Protein AF-A0A816ZTR4-F1 (afdb_monomer_lite)

pLDDT: mean 78.1, std 15.6, range [40.22, 95.81]

InterPro domains:
  IPR040361 Tapetum determinant 1 [PF24068] (7-85)
  IPR040361 Tapetum determinant 1 [PTHR33184] (6-85)

Organism: Brassica napus (NCBI:txid3708)

Radius of gyration: 15.71 Å; chains: 1; bounding box: 48×25×34 Å

Foldseek 3Di:
DDFQAADPVQKDKDKDFPPDPPCVPPDGDIDIDIDRNDDPPDPGHPPPSDDAFDWAQQAPDDDPDDDDLCAWDAPDGRTIHGNVD

Sequence (85 aa):
MIRQDCSKDNIVVFKDTTAPLLITNGFPEYTVEIFNACVQSAPACVSDCRIAEIHVSCGWFSSVMMVNPRVFRRISYGDCLVNDG

Structure (mmCIF, N/CA/C/O backbone):
data_AF-A0A816ZTR4-F1
#
_entry.id   AF-A0A816ZTR4-F1
#
loop_
_atom_site.group_PDB
_atom_site.id
_atom_site.type_symbol
_atom_site.label_atom_id
_atom_site.label_alt_id
_atom_site.label_comp_id
_atom_site.label_asym_id
_atom_site.label_entity_id
_atom_site.label_seq_id
_atom_site.pdbx_PDB_ins_code
_atom_site.Cartn_x
_atom_site.Cartn_y
_atom_site.Cartn_z
_atom_site.occupancy
_atom_site.B_iso_or_equiv
_atom_site.auth_seq_id
_atom_site.auth_comp_id
_atom_site.auth_asym_id
_atom_site.auth_atom_id
_atom_site.pdbx_PDB_model_num
ATOM 1 N N . MET A 1 1 ? -26.722 -6.642 16.994 1.00 40.22 1 MET A N 1
ATOM 2 C CA . MET A 1 1 ? -25.562 -5.766 17.264 1.00 40.22 1 MET A CA 1
ATOM 3 C C . MET A 1 1 ? -24.876 -5.530 15.933 1.00 40.22 1 MET A C 1
ATOM 5 O O . MET A 1 1 ? -24.369 -6.489 15.370 1.00 40.22 1 MET A O 1
ATOM 9 N N . ILE A 1 2 ? -24.956 -4.323 15.377 1.00 46.25 2 ILE A N 1
ATOM 10 C CA . ILE A 1 2 ? -24.271 -3.990 14.121 1.00 46.25 2 ILE A CA 1
ATOM 11 C C . ILE A 1 2 ? -22.878 -3.508 14.530 1.00 46.25 2 ILE A C 1
ATOM 13 O O . ILE A 1 2 ? -22.772 -2.487 15.206 1.00 46.25 2 ILE A O 1
ATOM 17 N N . ARG A 1 3 ? -21.827 -4.282 14.228 1.00 54.25 3 ARG A N 1
ATOM 18 C CA . ARG A 1 3 ? -20.451 -3.788 14.359 1.00 54.25 3 ARG A CA 1
ATOM 19 C C . ARG A 1 3 ? -20.259 -2.762 13.250 1.00 54.25 3 ARG A C 1
ATOM 21 O O . ARG A 1 3 ? -20.516 -3.066 12.092 1.00 54.25 3 ARG A O 1
ATOM 28 N N . GLN A 1 4 ? -19.892 -1.543 13.615 1.00 59.31 4 GLN A N 1
ATOM 29 C CA . GLN A 1 4 ? -19.478 -0.549 12.637 1.00 59.31 4 GLN A CA 1
ATOM 30 C C . GLN A 1 4 ? -18.059 -0.929 12.209 1.00 59.31 4 GLN A C 1
ATOM 32 O O . GLN A 1 4 ? -17.124 -0.802 13.003 1.00 59.31 4 GLN A O 1
ATOM 37 N N . ASP A 1 5 ? -17.947 -1.492 11.008 1.00 65.00 5 ASP A N 1
ATOM 38 C CA . ASP A 1 5 ? -16.669 -1.849 10.399 1.00 65.00 5 ASP A CA 1
ATOM 39 C C . ASP A 1 5 ? -15.875 -0.588 10.057 1.00 65.00 5 ASP A C 1
ATOM 41 O O . ASP A 1 5 ? -16.437 0.447 9.686 1.00 65.00 5 ASP A O 1
ATOM 45 N N . CYS A 1 6 ? -14.554 -0.684 10.188 1.00 71.12 6 CYS A N 1
ATOM 46 C CA . CYS A 1 6 ? -13.652 0.409 9.868 1.00 71.12 6 CYS A CA 1
ATOM 47 C C . CYS A 1 6 ? -13.756 0.805 8.387 1.00 71.12 6 CYS A C 1
ATOM 49 O O . CYS A 1 6 ? -13.666 -0.037 7.494 1.00 71.12 6 CYS A O 1
ATOM 51 N N . SER A 1 7 ? -13.929 2.107 8.129 1.00 78.00 7 SER A N 1
ATOM 52 C CA . SER A 1 7 ? -13.962 2.656 6.764 1.00 78.00 7 SER A CA 1
ATOM 53 C C . SER A 1 7 ? -12.556 2.830 6.186 1.00 78.00 7 SER A C 1
ATOM 55 O O . SER A 1 7 ? -11.606 3.121 6.920 1.00 78.00 7 SER A O 1
ATOM 57 N N . LYS A 1 8 ? -12.459 2.759 4.850 1.00 81.06 8 LYS A N 1
ATOM 58 C CA . LYS A 1 8 ? -11.256 3.094 4.067 1.00 81.06 8 LYS A CA 1
ATOM 59 C C . LYS A 1 8 ? -10.758 4.516 4.331 1.00 81.06 8 LYS A C 1
ATOM 61 O O . LYS A 1 8 ? -9.567 4.756 4.205 1.00 81.06 8 LYS A O 1
ATOM 66 N N . ASP A 1 9 ? -11.640 5.422 4.749 1.00 83.19 9 ASP A N 1
ATOM 67 C CA . ASP A 1 9 ? -11.298 6.817 5.067 1.00 83.19 9 ASP A CA 1
ATOM 68 C C . ASP A 1 9 ? -10.325 6.946 6.252 1.00 83.19 9 ASP A C 1
ATOM 70 O O . ASP A 1 9 ? -9.684 7.979 6.422 1.00 83.19 9 ASP A O 1
ATOM 74 N N . ASN A 1 10 ? -10.187 5.892 7.066 1.00 83.31 10 ASN A N 1
ATOM 75 C CA . ASN A 1 10 ? -9.209 5.836 8.153 1.00 83.31 10 ASN A CA 1
ATOM 76 C C . ASN A 1 10 ? -7.807 5.428 7.677 1.00 83.31 10 ASN A C 1
ATOM 78 O O . ASN A 1 10 ? -6.884 5.389 8.487 1.00 83.31 10 ASN A O 1
ATOM 82 N N . ILE A 1 11 ? -7.635 5.094 6.397 1.00 88.12 11 ILE A N 1
ATOM 83 C CA . ILE A 1 11 ? -6.344 4.746 5.809 1.00 88.12 11 ILE A CA 1
ATOM 84 C C . ILE A 1 11 ? -5.930 5.852 4.848 1.00 88.12 11 ILE A C 1
ATOM 86 O O . ILE A 1 11 ? -6.626 6.155 3.881 1.00 88.12 11 ILE A O 1
ATOM 90 N N . VAL A 1 12 ? -4.760 6.430 5.098 1.00 91.19 12 VAL A N 1
ATOM 91 C CA . VAL A 1 12 ? -4.178 7.463 4.243 1.00 91.19 12 VAL A CA 1
ATOM 92 C C . VAL A 1 12 ? -2.952 6.891 3.555 1.00 91.19 12 VAL A C 1
ATOM 94 O O . VAL A 1 12 ? -2.067 6.342 4.207 1.00 91.19 12 VAL A O 1
ATOM 97 N N . VAL A 1 13 ? -2.907 7.018 2.230 1.00 91.31 13 VAL A N 1
ATOM 98 C CA . VAL A 1 13 ? -1.778 6.570 1.413 1.00 91.31 13 VAL A CA 1
ATOM 99 C C . VAL A 1 13 ? -1.091 7.786 0.814 1.00 91.31 13 VAL A C 1
ATOM 101 O O . VAL A 1 13 ? -1.694 8.519 0.029 1.00 91.31 13 VAL A O 1
ATOM 104 N N . PHE A 1 14 ? 0.177 7.974 1.157 1.00 90.69 14 PHE A N 1
ATOM 105 C CA . PHE A 1 14 ? 1.041 8.967 0.537 1.00 90.69 14 PHE A CA 1
ATOM 106 C C . PHE A 1 14 ? 2.026 8.280 -0.396 1.00 90.69 14 PHE A C 1
ATOM 108 O O . PHE A 1 14 ? 2.574 7.221 -0.093 1.00 90.69 14 PHE A O 1
ATOM 115 N N . LYS A 1 15 ? 2.243 8.897 -1.553 1.00 86.19 15 LYS A N 1
ATOM 116 C CA . LYS A 1 15 ? 3.293 8.516 -2.489 1.00 86.19 15 LYS A CA 1
ATOM 117 C C . LYS A 1 15 ? 4.188 9.723 -2.655 1.00 86.19 15 LYS A C 1
ATOM 119 O O . LYS A 1 15 ? 3.767 10.698 -3.275 1.00 86.19 15 LYS A O 1
ATOM 124 N N . ASP A 1 16 ? 5.398 9.628 -2.134 1.00 81.38 16 ASP A N 1
ATOM 125 C CA . ASP A 1 16 ? 6.414 10.634 -2.376 1.00 81.38 16 ASP A CA 1
ATOM 126 C C . ASP A 1 16 ? 7.416 10.131 -3.417 1.00 81.38 16 ASP A C 1
ATOM 128 O O . ASP A 1 16 ? 7.771 8.948 -3.496 1.00 81.38 16 ASP A O 1
ATOM 132 N N . THR A 1 17 ? 7.844 11.055 -4.263 1.00 70.00 17 THR A N 1
ATOM 133 C CA . THR A 1 17 ? 9.026 10.874 -5.090 1.00 70.00 17 THR A CA 1
ATOM 134 C C . THR A 1 17 ? 10.219 11.293 -4.263 1.00 70.00 17 THR A C 1
ATOM 136 O O . THR A 1 17 ? 10.399 12.477 -3.990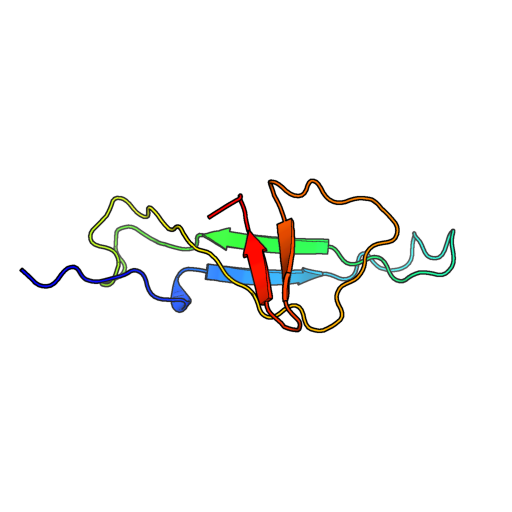 1.00 70.00 17 THR A O 1
ATOM 139 N N . THR A 1 18 ? 11.094 10.349 -3.943 1.00 60.94 18 THR A N 1
ATOM 140 C CA . THR A 1 18 ? 12.456 10.674 -3.523 1.00 60.94 18 THR A CA 1
ATOM 141 C C . THR A 1 18 ? 13.177 11.318 -4.715 1.00 60.94 18 THR A C 1
ATOM 143 O O . THR A 1 18 ? 13.786 10.648 -5.546 1.00 60.94 18 THR A O 1
ATOM 146 N N . ALA A 1 19 ? 13.011 12.632 -4.875 1.00 56.50 19 ALA A N 1
ATOM 147 C CA . ALA A 1 19 ? 13.617 13.428 -5.936 1.00 56.50 19 ALA A CA 1
ATOM 148 C C . ALA A 1 19 ? 15.163 13.403 -5.857 1.00 56.50 19 ALA A C 1
ATOM 150 O O . ALA A 1 19 ? 15.758 13.063 -4.834 1.00 56.50 19 ALA A O 1
ATOM 151 N N . PRO A 1 20 ? 15.852 13.861 -6.911 1.00 50.81 20 PRO A N 1
ATOM 152 C CA . PRO A 1 20 ? 16.428 13.083 -8.007 1.00 50.81 20 PRO A CA 1
ATOM 153 C C . PRO A 1 20 ? 17.751 12.351 -7.666 1.00 50.81 20 PRO A C 1
ATOM 155 O O . PRO A 1 20 ? 18.575 12.137 -8.553 1.00 50.81 20 PRO A O 1
ATOM 158 N N . LEU A 1 21 ? 18.009 11.982 -6.409 1.00 51.41 21 LEU A N 1
ATOM 159 C CA . LEU A 1 21 ? 19.329 11.464 -6.007 1.00 51.41 21 LEU A CA 1
ATOM 160 C C . LEU A 1 21 ? 19.613 10.001 -6.400 1.00 51.41 21 LEU A C 1
ATOM 162 O O . LEU A 1 21 ? 20.756 9.567 -6.275 1.00 51.41 21 LEU A O 1
ATOM 166 N N . LEU A 1 22 ? 18.622 9.239 -6.882 1.00 51.12 22 LEU A N 1
ATOM 167 C CA . LEU A 1 22 ? 18.735 7.777 -7.024 1.00 51.12 22 LEU A CA 1
ATOM 168 C C . LEU A 1 22 ? 18.325 7.228 -8.401 1.00 51.12 22 LEU A C 1
ATOM 170 O O . LEU A 1 22 ? 17.988 6.056 -8.534 1.00 51.12 22 LEU A O 1
ATOM 174 N N . ILE A 1 23 ? 18.514 7.999 -9.483 1.00 51.56 23 ILE A N 1
ATOM 175 C CA . ILE A 1 23 ? 18.715 7.384 -10.816 1.00 51.56 23 ILE A CA 1
ATOM 176 C C . ILE A 1 23 ? 20.140 6.798 -10.910 1.00 51.56 23 ILE A C 1
ATOM 178 O O . ILE A 1 23 ? 20.828 6.939 -11.915 1.00 51.56 23 ILE A O 1
ATOM 182 N N . THR A 1 24 ? 20.631 6.162 -9.848 1.00 52.69 24 THR A N 1
ATOM 183 C CA . THR A 1 24 ? 21.936 5.490 -9.830 1.00 52.69 24 THR A CA 1
ATOM 184 C C . THR A 1 24 ? 21.885 4.160 -10.583 1.00 52.69 24 THR A C 1
ATOM 186 O O . THR A 1 24 ? 22.898 3.741 -11.128 1.00 52.69 24 THR A O 1
ATOM 189 N N . ASN A 1 25 ? 20.696 3.548 -10.702 1.00 56.94 25 ASN A N 1
ATOM 190 C CA . ASN A 1 25 ? 20.481 2.256 -11.372 1.00 56.94 25 ASN A CA 1
ATOM 191 C C . ASN A 1 25 ? 19.402 2.276 -12.479 1.00 56.94 25 ASN A C 1
ATOM 193 O O . ASN A 1 25 ? 19.041 1.219 -12.988 1.00 56.94 25 ASN A O 1
ATOM 197 N N . GLY A 1 26 ? 18.868 3.44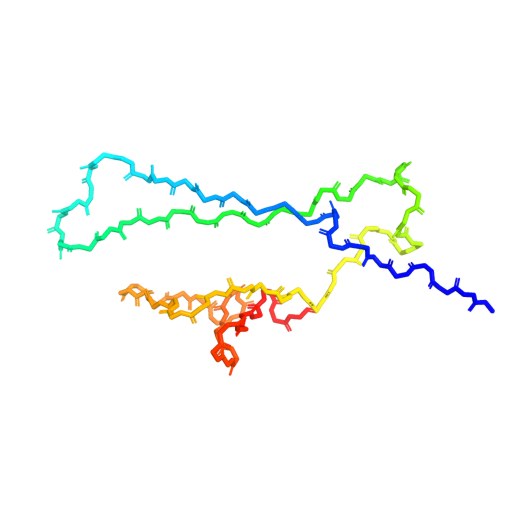8 -12.854 1.00 63.25 26 GLY A N 1
ATOM 198 C CA . GLY A 1 26 ? 17.907 3.579 -13.964 1.00 63.25 26 GLY A CA 1
ATOM 199 C C . GLY A 1 26 ? 16.435 3.272 -13.644 1.00 63.25 26 GLY A C 1
ATOM 200 O O . GLY A 1 26 ? 15.624 3.212 -14.565 1.00 63.25 26 GLY A O 1
ATOM 201 N N . PHE A 1 27 ? 16.065 3.114 -12.369 1.00 65.88 27 PHE A N 1
ATOM 202 C CA . PHE A 1 27 ? 14.678 2.887 -11.944 1.00 65.88 27 PHE A CA 1
ATOM 203 C C . PHE A 1 27 ? 14.182 4.044 -11.068 1.00 65.88 27 PHE A C 1
ATOM 205 O O . PHE A 1 27 ? 14.950 4.537 -10.243 1.00 65.88 27 PHE A O 1
ATOM 212 N N . PRO A 1 28 ? 12.924 4.492 -11.225 1.00 62.50 28 PRO A N 1
ATOM 213 C CA . PRO A 1 28 ? 12.354 5.507 -10.354 1.00 62.50 28 PRO A CA 1
ATOM 214 C C . PRO A 1 28 ? 12.127 4.927 -8.955 1.00 62.50 28 PRO A C 1
ATOM 216 O O . PRO A 1 28 ? 11.447 3.912 -8.795 1.00 62.50 28 PRO A O 1
ATOM 219 N N . GLU A 1 29 ? 12.689 5.584 -7.947 1.00 72.12 29 GLU A N 1
ATOM 220 C CA . GLU A 1 29 ? 12.446 5.256 -6.547 1.00 72.12 29 GLU A CA 1
ATOM 221 C C . GLU A 1 29 ? 11.225 6.023 -6.040 1.00 72.12 29 GLU A C 1
ATOM 223 O O . GLU A 1 29 ? 11.094 7.234 -6.243 1.00 72.12 29 GLU A O 1
ATOM 228 N N . TYR A 1 30 ? 10.306 5.291 -5.419 1.00 76.19 30 TYR A N 1
ATOM 229 C CA . TYR A 1 30 ? 9.114 5.844 -4.797 1.00 76.19 30 TYR A CA 1
ATOM 230 C C . TYR A 1 30 ? 9.050 5.355 -3.361 1.00 76.19 30 TYR A C 1
ATOM 232 O O . TYR A 1 30 ? 9.171 4.153 -3.114 1.00 76.19 30 TYR A O 1
ATOM 240 N N . THR A 1 31 ? 8.760 6.272 -2.447 1.00 81.50 31 THR A N 1
ATOM 241 C CA . THR A 1 31 ? 8.392 5.923 -1.079 1.00 81.50 31 THR A CA 1
ATOM 242 C C . THR 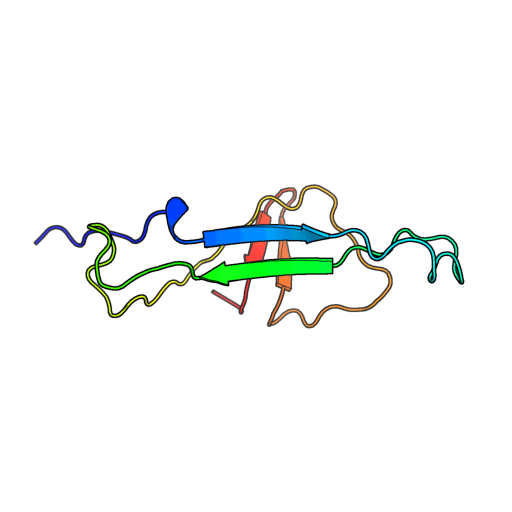A 1 31 ? 6.877 5.968 -0.985 1.00 81.50 31 THR A C 1
ATOM 244 O O . THR A 1 31 ? 6.249 6.976 -1.312 1.00 81.50 31 THR A O 1
ATOM 247 N N . VAL A 1 32 ? 6.278 4.849 -0.581 1.00 87.56 32 VAL A N 1
ATOM 248 C CA . VAL A 1 32 ? 4.845 4.769 -0.294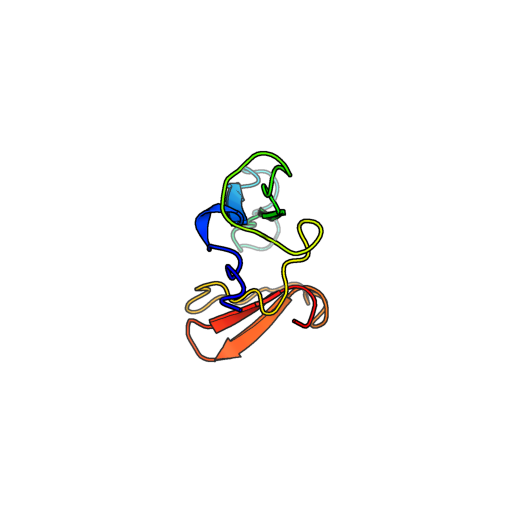 1.00 87.56 32 VAL A CA 1
ATOM 249 C C . VAL A 1 32 ? 4.680 4.595 1.201 1.00 87.56 32 VAL A C 1
ATOM 251 O O . VAL A 1 32 ? 5.210 3.647 1.779 1.00 87.56 32 VAL A O 1
ATOM 254 N N . GLU A 1 33 ? 3.923 5.495 1.809 1.00 90.44 33 GLU A N 1
ATOM 255 C CA . GLU A 1 33 ? 3.601 5.452 3.227 1.00 90.44 33 GLU A CA 1
ATOM 256 C C . GLU A 1 33 ? 2.102 5.209 3.393 1.00 90.44 33 GLU A C 1
ATOM 258 O O . GLU A 1 33 ? 1.275 5.877 2.769 1.00 90.44 33 GLU A O 1
ATOM 263 N N . ILE A 1 34 ? 1.749 4.223 4.217 1.00 91.69 34 ILE A N 1
ATOM 264 C CA . ILE A 1 34 ? 0.364 3.841 4.499 1.00 91.69 34 ILE A CA 1
ATOM 265 C C . ILE A 1 34 ? 0.137 4.055 5.991 1.00 91.69 34 ILE A C 1
ATOM 267 O O . ILE A 1 34 ? 0.716 3.349 6.817 1.00 91.69 34 ILE A O 1
ATOM 271 N N . PHE A 1 35 ? -0.701 5.029 6.336 1.00 90.06 35 PHE A N 1
ATOM 272 C CA . PHE A 1 35 ? -0.968 5.418 7.715 1.00 90.06 35 PHE A CA 1
ATOM 273 C C . PHE A 1 35 ? -2.385 5.046 8.135 1.00 90.06 35 PHE A C 1
ATOM 275 O O . PHE A 1 35 ? -3.352 5.303 7.418 1.00 90.06 35 PHE A O 1
ATOM 282 N N . ASN A 1 36 ? -2.504 4.505 9.348 1.00 87.75 36 ASN A N 1
ATOM 283 C CA . ASN A 1 36 ? -3.771 4.435 10.060 1.00 87.75 36 ASN A CA 1
ATOM 284 C C . ASN A 1 36 ? -4.051 5.808 10.693 1.00 87.75 36 ASN A C 1
ATOM 286 O O . ASN A 1 36 ? -3.439 6.173 11.695 1.00 87.75 36 ASN A O 1
ATOM 290 N N . ALA A 1 37 ? -4.958 6.564 10.082 1.00 85.56 37 ALA A N 1
ATOM 291 C CA . ALA A 1 37 ? -5.426 7.869 10.535 1.00 85.56 37 ALA A CA 1
ATOM 292 C C . ALA A 1 37 ? -6.682 7.777 11.416 1.00 85.56 37 ALA A C 1
ATOM 294 O O . ALA A 1 37 ? -7.318 8.797 11.684 1.00 85.56 37 ALA A O 1
ATOM 295 N N . CYS A 1 38 ? -7.056 6.573 11.866 1.00 81.31 38 CYS A N 1
ATOM 296 C CA . CYS A 1 38 ? -8.148 6.405 12.811 1.00 81.31 38 CYS A CA 1
ATOM 297 C C . CYS A 1 38 ? -7.879 7.239 14.066 1.00 81.31 38 CYS A C 1
ATOM 299 O O . CYS A 1 38 ? -6.929 7.010 14.817 1.00 81.31 38 CYS A O 1
ATOM 301 N N . VAL A 1 39 ? -8.754 8.213 14.291 1.00 71.44 39 VAL A N 1
ATOM 302 C CA . VAL A 1 39 ? -8.837 8.956 15.540 1.00 71.44 39 VAL A CA 1
ATOM 303 C C . VAL A 1 39 ? -9.989 8.362 16.338 1.00 71.44 39 VAL A C 1
ATOM 305 O O . VAL A 1 39 ? -11.080 8.171 15.806 1.00 71.44 39 VAL A O 1
ATOM 308 N N . GLN A 1 40 ? -9.773 8.086 17.626 1.00 59.50 40 GLN A N 1
ATOM 309 C CA . GLN A 1 40 ? -10.782 7.484 18.519 1.00 59.50 40 GLN A CA 1
ATOM 310 C C . GLN A 1 40 ? -12.076 8.326 18.647 1.00 59.50 40 GLN A C 1
ATOM 312 O O . GLN A 1 40 ? -13.037 7.901 19.278 1.00 59.50 40 GLN A O 1
ATOM 317 N N . SER A 1 41 ? -12.096 9.529 18.063 1.00 55.12 41 SER A N 1
ATOM 318 C CA . SER A 1 41 ? -13.202 10.486 18.026 1.00 55.12 41 SER A CA 1
ATOM 319 C C . SER A 1 41 ? -13.963 10.542 16.690 1.00 55.12 41 SER A C 1
ATOM 321 O O . SER A 1 41 ? -14.968 11.248 16.611 1.00 55.12 41 SER A O 1
ATOM 323 N N . ALA A 1 42 ? -13.524 9.832 15.641 1.00 54.69 42 ALA A N 1
ATOM 324 C CA . ALA A 1 42 ? -14.262 9.732 14.381 1.00 54.69 42 ALA A CA 1
ATOM 325 C C . ALA A 1 42 ? -15.336 8.627 14.479 1.00 54.69 42 ALA A C 1
ATOM 327 O O . ALA A 1 42 ? -15.072 7.563 15.040 1.00 54.69 42 ALA A O 1
ATOM 328 N N . PRO A 1 43 ? -16.551 8.826 13.938 1.00 52.41 43 PRO A N 1
ATOM 329 C CA . PRO A 1 43 ? -17.714 7.991 14.261 1.00 52.41 43 PRO A CA 1
ATOM 330 C C . PRO A 1 43 ? -17.753 6.588 13.604 1.00 52.41 43 PRO A C 1
ATOM 332 O O . PRO A 1 43 ? -18.846 6.106 13.317 1.00 52.41 43 PRO A O 1
ATOM 335 N N . ALA A 1 44 ? -16.627 5.907 13.333 1.00 54.69 44 ALA A N 1
ATOM 336 C CA . ALA A 1 44 ? -16.652 4.714 12.465 1.00 54.69 44 ALA A CA 1
ATOM 337 C C . ALA A 1 44 ? -15.638 3.572 12.729 1.00 54.69 44 ALA A C 1
ATOM 339 O O . ALA A 1 44 ? -15.388 2.793 11.817 1.00 54.69 44 ALA A O 1
ATOM 340 N N . CYS A 1 45 ? -15.084 3.404 13.935 1.00 58.53 45 CYS A N 1
ATOM 341 C CA . CYS A 1 45 ? -14.431 2.140 14.327 1.00 58.53 45 CYS A CA 1
ATOM 342 C C . CYS A 1 45 ? -14.776 1.818 15.789 1.00 58.53 45 CYS A C 1
ATOM 344 O O . CYS A 1 45 ? -14.338 2.514 16.698 1.00 58.53 45 CYS A O 1
ATOM 346 N N . VAL A 1 46 ? -15.574 0.770 16.029 1.00 57.16 46 VAL A N 1
ATOM 347 C CA . VAL A 1 46 ? -15.987 0.356 17.393 1.00 57.16 46 VAL A CA 1
ATOM 348 C C . VAL A 1 46 ? -14.880 -0.429 18.120 1.00 57.16 46 VAL A C 1
ATOM 350 O O . VAL A 1 46 ? -14.884 -0.534 19.342 1.00 57.16 46 VAL A O 1
ATOM 353 N N . SER A 1 47 ? -13.915 -0.980 17.382 1.00 61.62 47 SER A N 1
ATOM 354 C CA . SER A 1 47 ? -12.692 -1.582 17.923 1.00 61.62 47 SER A CA 1
ATOM 355 C C . SER A 1 47 ? -11.597 -0.532 18.026 1.00 61.62 47 SER A C 1
ATOM 357 O O . SER A 1 47 ? -11.444 0.180 17.044 1.00 61.62 47 SER A O 1
ATOM 359 N N . ASP A 1 48 ? -10.832 -0.504 19.128 1.00 66.50 48 ASP A N 1
ATOM 360 C CA . ASP A 1 48 ? -9.648 0.320 19.490 1.00 66.50 48 ASP A CA 1
ATOM 361 C C . ASP A 1 48 ? -8.719 0.807 18.340 1.00 66.50 48 ASP A C 1
ATOM 363 O O . ASP A 1 48 ? -7.516 0.555 18.348 1.00 66.50 48 ASP A O 1
ATOM 367 N N . CYS A 1 49 ? -9.256 1.454 17.305 1.00 75.75 49 CYS A N 1
ATOM 368 C CA . CYS A 1 49 ? -8.623 1.703 16.009 1.00 75.75 49 CYS A CA 1
ATOM 369 C C . CYS A 1 49 ? -7.829 0.510 15.434 1.00 75.75 49 CYS A C 1
ATOM 371 O O . CYS A 1 49 ? -6.811 0.690 14.762 1.00 75.75 49 CYS A O 1
ATOM 373 N N . ARG A 1 50 ? -8.288 -0.723 15.690 1.00 78.56 50 ARG A N 1
ATOM 374 C CA . ARG A 1 50 ? -7.693 -1.940 15.121 1.00 78.56 50 ARG A CA 1
ATOM 375 C C . ARG A 1 50 ? -8.201 -2.126 13.699 1.00 78.56 50 ARG A C 1
ATOM 377 O O . ARG A 1 50 ? -9.361 -2.479 13.510 1.00 78.56 50 ARG A O 1
ATOM 384 N N . ILE A 1 51 ? -7.331 -1.877 12.729 1.00 82.69 51 ILE A N 1
ATOM 385 C CA . ILE A 1 51 ? -7.604 -2.083 11.307 1.00 82.69 51 ILE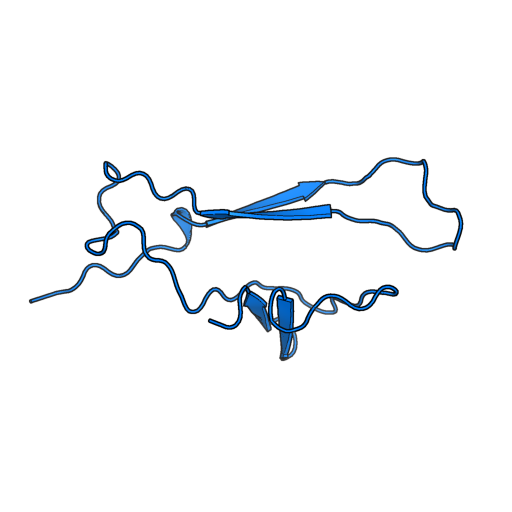 A CA 1
ATOM 386 C C . ILE A 1 51 ? -6.760 -3.266 10.835 1.00 82.69 51 ILE A C 1
ATOM 388 O O . ILE A 1 51 ? -5.595 -3.380 11.210 1.00 82.69 51 ILE A O 1
ATOM 392 N N . ALA A 1 52 ? -7.387 -4.139 10.060 1.00 87.19 52 ALA A N 1
ATOM 393 C CA . ALA A 1 52 ? -6.866 -5.403 9.555 1.00 87.19 52 ALA A CA 1
ATOM 394 C C . ALA A 1 52 ? -7.352 -5.583 8.109 1.00 87.19 52 ALA A C 1
ATOM 396 O O . ALA A 1 52 ? -8.180 -4.790 7.647 1.00 87.19 52 ALA A O 1
ATOM 397 N N . GLU A 1 53 ? -6.853 -6.604 7.412 1.00 89.69 53 GLU A N 1
ATOM 398 C CA . GLU A 1 53 ? -7.236 -6.922 6.026 1.00 89.69 53 GLU A CA 1
ATOM 399 C C . GLU A 1 53 ? -7.098 -5.697 5.099 1.00 89.69 53 GLU A C 1
ATOM 401 O O . GLU A 1 53 ? -7.999 -5.320 4.343 1.00 89.69 53 GLU A O 1
ATOM 406 N N . ILE A 1 54 ? -5.963 -4.998 5.205 1.00 91.44 54 ILE A N 1
ATOM 407 C CA . ILE A 1 54 ? -5.711 -3.785 4.426 1.00 91.44 54 ILE A CA 1
ATOM 408 C C . ILE A 1 54 ? -5.232 -4.182 3.030 1.00 91.44 54 ILE A C 1
ATOM 410 O O . ILE A 1 54 ? -4.083 -4.586 2.831 1.00 91.44 54 ILE A O 1
ATOM 414 N N . HIS A 1 55 ? -6.123 -3.992 2.058 1.00 93.94 55 HIS A N 1
ATOM 415 C CA . HIS A 1 55 ? -5.855 -4.183 0.638 1.00 93.94 55 HIS A CA 1
ATOM 416 C C . HIS A 1 55 ? -5.718 -2.842 -0.084 1.00 93.94 55 HIS A C 1
ATOM 418 O O . HIS A 1 55 ? -6.591 -1.974 0.015 1.00 93.94 55 HIS A O 1
ATOM 424 N N . VAL A 1 56 ? -4.642 -2.680 -0.856 1.00 93.38 56 VAL A N 1
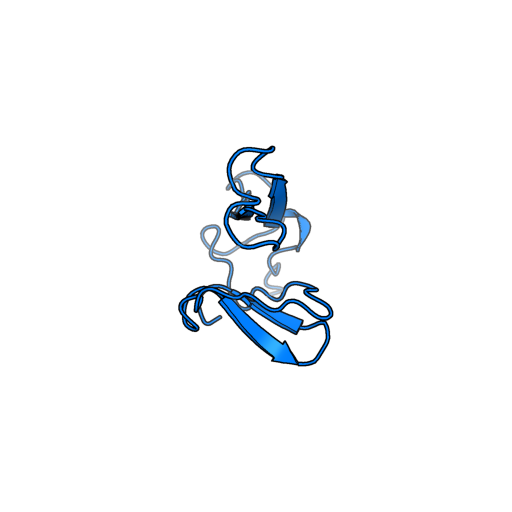ATOM 425 C CA . VAL A 1 56 ? -4.412 -1.490 -1.684 1.00 93.38 56 VAL A CA 1
ATOM 426 C C . VAL A 1 56 ? -4.339 -1.833 -3.164 1.00 93.38 56 VAL A C 1
ATOM 428 O O . VAL A 1 56 ? -3.764 -2.844 -3.575 1.00 93.38 56 VAL A O 1
ATOM 431 N N . SER A 1 57 ? -4.883 -0.940 -3.990 1.00 93.88 57 SER A N 1
ATOM 432 C CA . SER A 1 57 ? -4.823 -1.074 -5.442 1.00 93.88 57 SER A CA 1
ATOM 433 C C . SER A 1 57 ? -3.434 -0.738 -5.971 1.00 93.88 57 SER A C 1
ATOM 435 O O . SER A 1 57 ? -3.090 0.423 -6.167 1.00 93.88 57 SER A O 1
ATOM 437 N N . CYS A 1 58 ? -2.632 -1.774 -6.214 1.00 91.25 58 CYS A N 1
ATOM 438 C CA . CYS A 1 58 ? -1.222 -1.636 -6.585 1.00 91.25 58 CYS A CA 1
ATOM 439 C C . CYS A 1 58 ? -0.917 -1.883 -8.076 1.00 91.25 58 CYS A C 1
ATOM 441 O O . CYS A 1 58 ? 0.234 -1.777 -8.493 1.00 91.25 58 CYS A O 1
ATOM 443 N N . GLY A 1 59 ? -1.921 -2.203 -8.901 1.00 89.81 59 GLY A N 1
ATOM 444 C CA . GLY A 1 59 ? -1.765 -2.451 -10.342 1.00 89.81 59 GLY A CA 1
ATOM 445 C C . GLY A 1 59 ? -0.623 -3.423 -10.674 1.00 89.81 59 GLY A C 1
ATOM 446 O O . GLY A 1 59 ? -0.577 -4.542 -10.162 1.00 89.81 59 GLY A O 1
ATOM 447 N N . TRP A 1 60 ? 0.310 -2.969 -11.519 1.00 84.06 60 TRP A N 1
ATOM 448 C CA . TRP A 1 60 ? 1.527 -3.692 -11.917 1.00 84.06 60 TRP A CA 1
ATOM 449 C C . TRP A 1 60 ? 2.728 -3.451 -10.986 1.00 84.06 60 TRP A C 1
ATOM 451 O O . TRP A 1 60 ? 3.866 -3.616 -11.424 1.00 84.06 60 TRP A O 1
ATOM 461 N N . PHE A 1 61 ? 2.516 -3.048 -9.726 1.00 82.81 61 PHE A N 1
ATOM 462 C CA . PHE A 1 61 ? 3.612 -2.780 -8.790 1.00 82.81 61 PHE A CA 1
ATOM 463 C C . PHE A 1 61 ? 4.653 -3.903 -8.806 1.00 82.81 61 PHE A C 1
ATOM 465 O O . PHE A 1 61 ? 4.328 -5.072 -8.587 1.00 82.81 61 PHE A O 1
ATOM 472 N N . SER A 1 62 ? 5.901 -3.526 -9.057 1.00 79.88 62 SER A N 1
ATOM 473 C CA . SER A 1 62 ? 7.074 -4.387 -9.032 1.00 79.88 62 SER A CA 1
ATOM 474 C C . SER A 1 62 ? 8.229 -3.573 -8.465 1.00 79.88 62 SER A C 1
ATOM 476 O O . SER A 1 62 ? 8.362 -2.395 -8.789 1.00 79.88 62 SER A O 1
ATOM 478 N N . SER A 1 63 ? 9.057 -4.195 -7.634 1.00 78.31 63 SER A N 1
ATOM 479 C CA . SER A 1 63 ? 10.209 -3.551 -7.003 1.00 78.31 63 SER A CA 1
ATOM 480 C C . SER A 1 63 ? 11.482 -4.310 -7.355 1.00 78.31 63 SER A C 1
ATOM 482 O O . SER A 1 63 ? 11.477 -5.540 -7.389 1.00 78.31 63 SER A O 1
ATOM 484 N N . VAL A 1 64 ? 12.567 -3.576 -7.615 1.00 80.44 64 VAL A N 1
ATOM 485 C CA . VAL A 1 64 ? 13.909 -4.155 -7.806 1.00 80.44 64 VAL A CA 1
ATOM 486 C C . VAL A 1 64 ? 14.432 -4.712 -6.484 1.00 80.44 64 VAL A C 1
ATOM 488 O O . VAL A 1 64 ? 15.021 -5.788 -6.445 1.00 80.44 64 VAL A O 1
ATOM 491 N N . MET A 1 65 ? 14.175 -3.991 -5.390 1.00 81.38 65 MET A N 1
ATOM 492 C CA . MET A 1 65 ? 14.506 -4.442 -4.045 1.00 81.38 65 MET A CA 1
ATOM 493 C C . MET A 1 65 ? 13.385 -5.322 -3.506 1.00 81.38 65 MET A C 1
ATOM 495 O O . MET A 1 65 ? 12.204 -4.975 -3.605 1.00 81.38 65 MET A O 1
ATOM 499 N N . MET A 1 66 ? 13.751 -6.455 -2.910 1.00 85.56 66 MET A N 1
ATOM 500 C CA . MET A 1 66 ? 12.776 -7.333 -2.277 1.00 85.56 66 MET A CA 1
ATOM 501 C C . MET A 1 66 ? 12.156 -6.630 -1.068 1.00 85.56 66 MET A C 1
ATOM 503 O O . MET A 1 66 ? 12.830 -6.350 -0.080 1.00 85.56 66 MET A O 1
ATOM 507 N N . VAL A 1 67 ? 10.856 -6.362 -1.153 1.00 88.25 67 VAL A N 1
ATOM 508 C CA . VAL A 1 67 ? 10.062 -5.877 -0.023 1.00 88.25 67 VAL A CA 1
ATOM 509 C C . VAL A 1 67 ? 9.678 -7.077 0.837 1.00 88.25 67 VAL A C 1
ATOM 511 O O . VAL A 1 67 ? 9.335 -8.134 0.306 1.00 88.25 67 VAL A O 1
ATOM 514 N N . ASN A 1 68 ? 9.744 -6.938 2.164 1.00 93.12 68 ASN A N 1
ATOM 515 C CA . ASN A 1 68 ? 9.344 -8.009 3.075 1.00 93.12 68 ASN A CA 1
ATOM 516 C C . ASN A 1 68 ? 7.869 -8.388 2.815 1.00 93.12 68 ASN A C 1
ATOM 518 O O . ASN A 1 68 ? 6.993 -7.547 3.029 1.00 93.12 68 ASN A O 1
ATOM 522 N N . PRO A 1 69 ? 7.563 -9.639 2.417 1.00 93.50 69 PRO A N 1
ATOM 523 C CA . PRO A 1 69 ? 6.207 -10.043 2.049 1.00 93.50 69 PRO A CA 1
ATOM 524 C C . PRO A 1 69 ? 5.226 -10.084 3.229 1.00 93.50 69 PRO A C 1
ATOM 526 O O . PRO A 1 69 ? 4.027 -10.238 3.004 1.00 93.50 69 PRO A O 1
ATOM 529 N N . ARG A 1 70 ? 5.712 -9.963 4.475 1.00 95.81 70 ARG A N 1
ATOM 530 C CA . ARG A 1 70 ? 4.866 -9.751 5.662 1.00 95.81 70 ARG A CA 1
ATOM 531 C C . ARG A 1 70 ? 4.456 -8.295 5.854 1.00 95.81 70 ARG A C 1
ATOM 533 O O . ARG A 1 70 ? 3.534 -8.040 6.602 1.00 95.81 70 ARG A O 1
ATOM 540 N N . VAL A 1 71 ? 5.148 -7.352 5.217 1.00 93.81 71 VAL A N 1
ATOM 541 C CA . VAL A 1 71 ? 4.825 -5.918 5.273 1.00 93.81 71 VAL A CA 1
ATOM 542 C C . VAL A 1 71 ? 4.012 -5.517 4.049 1.00 93.81 71 VAL A C 1
ATOM 544 O O . VAL A 1 71 ? 3.033 -4.789 4.174 1.00 93.81 71 VAL A O 1
ATOM 547 N N . PHE A 1 72 ? 4.389 -6.009 2.867 1.00 93.81 72 PHE A N 1
ATOM 548 C CA . PHE A 1 72 ? 3.683 -5.713 1.627 1.00 93.81 72 PHE A CA 1
ATOM 549 C C . PHE A 1 72 ? 3.871 -6.831 0.603 1.00 93.81 72 PHE A C 1
ATOM 551 O O . PHE A 1 72 ? 5.004 -7.177 0.256 1.00 93.81 72 PHE A O 1
ATOM 558 N N . ARG A 1 73 ? 2.773 -7.379 0.074 1.00 93.25 73 ARG A N 1
ATOM 559 C CA . ARG A 1 73 ? 2.827 -8.365 -1.016 1.00 93.25 73 ARG A CA 1
ATOM 560 C C . ARG A 1 73 ? 1.652 -8.242 -1.973 1.00 93.25 73 ARG A C 1
ATOM 562 O O . ARG A 1 73 ? 0.529 -7.992 -1.556 1.00 93.25 73 ARG A O 1
ATOM 569 N N . ARG A 1 74 ? 1.900 -8.496 -3.258 1.00 93.06 74 ARG A N 1
ATOM 570 C CA . ARG A 1 74 ? 0.852 -8.583 -4.283 1.00 93.06 74 ARG A CA 1
ATOM 571 C C . ARG A 1 74 ? 0.193 -9.959 -4.240 1.00 93.06 74 ARG A C 1
ATOM 573 O O . ARG A 1 74 ? 0.877 -10.957 -4.456 1.00 93.06 74 ARG A O 1
ATOM 580 N N . ILE A 1 75 ? -1.112 -10.001 -3.984 1.00 94.31 75 ILE A N 1
ATOM 581 C CA . ILE A 1 75 ? -1.920 -11.228 -4.014 1.00 94.31 75 ILE A CA 1
ATOM 582 C C . ILE A 1 75 ? -2.416 -11.483 -5.439 1.00 94.31 75 ILE A C 1
ATOM 584 O O . ILE A 1 75 ? -2.304 -12.595 -5.952 1.00 94.31 75 ILE A O 1
ATOM 588 N N . SER A 1 76 ? -2.909 -10.439 -6.110 1.00 94.44 76 SER A N 1
ATOM 589 C CA . SER A 1 76 ? -3.355 -10.495 -7.504 1.00 94.44 76 SER A CA 1
ATOM 590 C C . SER A 1 76 ? -3.156 -9.147 -8.212 1.00 94.44 76 SER A C 1
ATOM 592 O O . SER A 1 76 ? -2.652 -8.186 -7.626 1.00 94.44 76 SER A O 1
ATOM 594 N N . TYR A 1 77 ? -3.465 -9.067 -9.509 1.00 93.62 77 TYR A N 1
ATOM 595 C CA . TYR A 1 77 ? -3.362 -7.804 -10.243 1.00 93.62 77 TYR A CA 1
ATOM 596 C C . TYR A 1 77 ? -4.290 -6.752 -9.626 1.00 93.62 77 TYR A C 1
ATOM 598 O O . TYR A 1 77 ? -5.498 -6.956 -9.560 1.00 93.62 77 TYR A O 1
ATOM 606 N N . GLY A 1 78 ? -3.728 -5.619 -9.195 1.00 94.38 78 GLY A N 1
ATOM 607 C CA . GLY A 1 78 ? -4.519 -4.584 -8.529 1.00 94.38 78 GLY A CA 1
ATOM 608 C C . GLY A 1 78 ? -4.860 -4.880 -7.068 1.00 94.38 78 GLY A C 1
ATOM 609 O O . GLY A 1 78 ? -5.628 -4.115 -6.496 1.00 94.38 78 GLY A O 1
ATOM 610 N N . ASP A 1 79 ? -4.282 -5.922 -6.469 1.00 95.12 79 ASP A N 1
ATOM 611 C CA . ASP A 1 79 ? -4.528 -6.292 -5.078 1.00 95.12 79 ASP A CA 1
ATOM 612 C C . ASP A 1 79 ? -3.223 -6.614 -4.338 1.00 95.12 79 ASP A C 1
ATOM 614 O O . ASP A 1 79 ? -2.548 -7.617 -4.610 1.00 95.12 79 ASP A O 1
ATOM 618 N N . CYS A 1 80 ? -2.870 -5.746 -3.394 1.00 95.25 80 CYS A N 1
ATOM 619 C CA . CYS A 1 80 ? -1.738 -5.931 -2.504 1.00 95.25 80 CYS A CA 1
ATOM 620 C C . CYS A 1 80 ? -2.176 -5.893 -1.042 1.00 95.25 80 CYS A C 1
ATOM 622 O O . CYS A 1 80 ? -2.875 -4.971 -0.629 1.00 95.25 80 CYS A O 1
ATOM 624 N N . LEU A 1 81 ? -1.689 -6.862 -0.271 1.00 95.75 81 LEU A N 1
ATOM 625 C CA . LEU A 1 81 ? -1.912 -6.996 1.162 1.00 95.75 81 LEU A CA 1
ATOM 626 C C . LEU A 1 81 ? -0.820 -6.266 1.944 1.00 95.75 81 LEU A C 1
ATOM 628 O O . LEU A 1 81 ? 0.370 -6.409 1.635 1.00 95.75 81 LEU A O 1
ATOM 632 N N . VAL A 1 82 ? -1.232 -5.535 2.974 1.00 95.19 82 VAL A N 1
ATOM 633 C CA . VAL A 1 82 ? -0.357 -4.818 3.908 1.00 95.19 82 VAL A CA 1
ATOM 634 C C . VAL A 1 82 ? -0.315 -5.560 5.245 1.00 95.19 82 VAL A C 1
ATOM 636 O O . VAL A 1 82 ? -1.339 -6.053 5.699 1.00 95.19 82 VAL A O 1
ATOM 639 N N . ASN A 1 83 ? 0.861 -5.633 5.873 1.00 94.94 83 ASN A N 1
ATOM 640 C CA . ASN A 1 83 ? 1.079 -6.196 7.217 1.00 94.94 83 ASN A CA 1
ATOM 641 C C . ASN A 1 83 ? 0.548 -7.628 7.458 1.00 94.94 83 ASN A C 1
ATOM 643 O O . ASN A 1 83 ? 0.365 -8.023 8.605 1.00 94.94 83 ASN A O 1
ATOM 647 N N . ASP A 1 84 ? 0.391 -8.422 6.391 1.00 93.56 84 ASP A N 1
ATOM 648 C CA . ASP A 1 84 ? -0.105 -9.810 6.423 1.00 93.56 84 ASP A CA 1
ATOM 649 C C . ASP A 1 84 ? -1.589 -9.966 6.816 1.00 93.56 84 ASP A C 1
ATOM 651 O O . ASP A 1 84 ? -2.014 -11.083 7.106 1.00 93.56 84 ASP A O 1
ATOM 655 N N . GLY A 1 85 ? -2.372 -8.881 6.743 1.00 87.56 85 GLY A N 1
ATOM 656 C CA . GLY A 1 85 ? -3.800 -8.843 7.092 1.00 87.56 85 GLY A CA 1
ATOM 657 C C . GLY A 1 85 ? -4.061 -8.128 8.405 1.00 87.56 85 GLY A C 1
ATOM 658 O O . GLY A 1 85 ? -5.162 -8.335 8.949 1.00 87.56 85 GLY A O 1
#

Secondary structure (DSSP, 8-state):
----PPPGGGEEEEEEE--STTTTSSS--EEEEEEE---TTSTT-SSSS-----EE--TT---SS---TTTEEEEETTEEEETT-